Protein AF-A0A5B0SI04-F1 (afdb_monomer_lite)

Secondary structure (DSSP, 8-state):
-PPEEEE----TTS-GGGS-GGGEEEEEEEEETTS-SBPPGGGB--PPPEEPEEEE-SS-TTSEEEEEEE----B-S-EEEEEEEEEEETT---EEEEEEPPPEEE--GGG---------HHHHHHHHTT-------SS--EETTSSS-EE----

InterPro domains:
  IPR021740 Velvet factor [PTHR33572] (62-144)
  IPR037525 Velvet domain [PF11754] (60-134)
  IPR037525 Velvet domain [PS51821] (1-136)
  IPR038491 Velvet domain superfamily [G3DSA:2.60.40.3960] (6-147)

pLDDT: mean 81.44, std 17.08, range [30.05, 96.69]

Sequence (155 aa):
MPCLVARGEVPDGFDTNSVPFEQYECTLQLYDSTGAVRLPDTLMFRLQPVRCQFVPSMEDPNQIDPLFVFQEIMIRDCGVFRLRVILYEIGQTRVIATTMTDPFDIVEYGEFPGGARIWTPLSQHLRAHGIVLHLPPDNDSINWDEEYPTTNGIL

Organism: NCBI:txid56615

Structure (mmCIF, N/CA/C/O backbone):
data_AF-A0A5B0SI04-F1
#
_entry.id   AF-A0A5B0SI04-F1
#
loop_
_atom_site.group_PDB
_atom_site.id
_atom_site.type_symbol
_atom_site.label_atom_id
_atom_site.label_alt_id
_atom_site.label_comp_id
_atom_site.label_asym_id
_atom_site.label_entity_id
_atom_site.label_seq_id
_atom_site.pdbx_PDB_ins_code
_atom_site.Cartn_x
_atom_site.Cartn_y
_atom_site.Cartn_z
_atom_site.occupancy
_atom_site.B_iso_or_equiv
_atom_site.auth_seq_id
_atom_site.auth_comp_id
_atom_site.auth_asym_id
_atom_site.auth_atom_id
_atom_site.pdbx_PDB_model_num
ATOM 1 N N . MET A 1 1 ? 11.389 7.292 -2.972 1.00 62.25 1 MET A N 1
ATOM 2 C CA . MET A 1 1 ? 10.062 6.821 -3.432 1.00 62.25 1 MET A CA 1
ATOM 3 C C . MET A 1 1 ? 9.113 6.923 -2.248 1.00 62.25 1 MET A C 1
ATOM 5 O O . MET A 1 1 ? 9.527 6.501 -1.174 1.00 62.25 1 MET A O 1
ATOM 9 N N . PRO A 1 2 ? 7.925 7.534 -2.375 1.00 70.50 2 PRO A N 1
ATOM 10 C CA . PRO A 1 2 ? 6.967 7.562 -1.271 1.00 70.50 2 PRO A CA 1
ATOM 11 C C . PRO A 1 2 ? 6.468 6.143 -0.953 1.00 70.50 2 PRO A C 1
ATOM 13 O O . PRO A 1 2 ? 6.354 5.311 -1.851 1.00 70.50 2 PRO A O 1
ATOM 16 N N . CYS A 1 3 ? 6.181 5.869 0.319 1.00 81.50 3 CYS A N 1
ATOM 17 C CA . CYS A 1 3 ? 5.534 4.626 0.741 1.00 81.50 3 CYS A CA 1
ATOM 18 C C . CYS A 1 3 ? 4.101 4.540 0.192 1.00 81.50 3 CYS A C 1
ATOM 20 O O . CYS A 1 3 ? 3.422 5.563 0.064 1.00 81.50 3 CYS A O 1
ATOM 22 N N . LEU A 1 4 ? 3.615 3.325 -0.069 1.00 89.06 4 LEU A N 1
ATOM 23 C CA . LEU A 1 4 ? 2.207 3.108 -0.401 1.00 89.06 4 LEU A CA 1
ATOM 24 C C . LEU A 1 4 ? 1.386 3.136 0.894 1.00 89.06 4 LEU A C 1
ATOM 26 O O . LEU A 1 4 ? 1.709 2.441 1.856 1.00 89.06 4 LEU A O 1
ATOM 30 N N . VAL A 1 5 ? 0.316 3.926 0.915 1.00 92.12 5 VAL A N 1
ATOM 31 C CA . VAL A 1 5 ? -0.603 4.033 2.054 1.00 92.12 5 VAL A CA 1
ATOM 32 C C . VAL A 1 5 ? -2.017 3.766 1.561 1.00 92.12 5 VAL A C 1
ATOM 34 O O . VAL A 1 5 ? -2.437 4.340 0.559 1.00 92.12 5 VAL A O 1
ATOM 37 N N . ALA A 1 6 ? -2.751 2.912 2.268 1.00 94.12 6 ALA A N 1
ATOM 38 C CA . ALA A 1 6 ? -4.184 2.722 2.069 1.00 94.12 6 ALA A CA 1
ATOM 39 C C . ALA A 1 6 ? -4.941 3.185 3.319 1.00 94.12 6 ALA A C 1
ATOM 41 O O . ALA A 1 6 ? -4.540 2.855 4.433 1.00 94.12 6 ALA A O 1
ATOM 42 N N . ARG A 1 7 ? -6.029 3.938 3.143 1.00 94.12 7 ARG A N 1
ATOM 43 C CA . ARG A 1 7 ? -6.912 4.369 4.234 1.00 94.12 7 ARG A CA 1
ATOM 44 C C . ARG A 1 7 ? -8.117 3.439 4.317 1.00 94.12 7 ARG A C 1
ATOM 46 O O . ARG A 1 7 ? -8.700 3.089 3.293 1.00 94.12 7 ARG A O 1
ATOM 53 N N . GLY A 1 8 ? -8.469 3.026 5.528 1.00 92.31 8 GLY A N 1
ATOM 54 C CA . GLY A 1 8 ? -9.732 2.356 5.800 1.00 92.31 8 GLY A CA 1
ATOM 55 C C . GLY A 1 8 ? -10.874 3.367 5.769 1.00 92.31 8 GLY A C 1
ATOM 56 O O . GLY A 1 8 ? -10.874 4.328 6.532 1.00 92.31 8 GLY A O 1
ATOM 57 N N . GLU A 1 9 ? -11.851 3.150 4.899 1.00 90.56 9 GLU A N 1
ATOM 58 C CA . GLU A 1 9 ? -13.030 4.006 4.798 1.00 90.56 9 GLU A CA 1
ATOM 59 C C . GLU A 1 9 ? -14.294 3.165 4.926 1.00 90.56 9 GLU A C 1
ATOM 61 O O . GLU A 1 9 ? -14.339 1.997 4.524 1.00 90.56 9 GLU A O 1
ATOM 66 N N . VAL A 1 10 ? -15.319 3.765 5.521 1.00 88.19 10 VAL A N 1
ATOM 67 C CA . VAL A 1 10 ? -16.651 3.176 5.636 1.00 88.19 10 VAL A CA 1
ATOM 68 C C . VAL A 1 10 ? -17.594 3.863 4.652 1.00 88.19 10 VAL A C 1
ATOM 70 O O . VAL A 1 10 ? -17.368 5.023 4.310 1.00 88.19 10 VAL A O 1
ATOM 73 N N . PRO A 1 11 ? -18.652 3.180 4.185 1.00 86.62 11 PRO A N 1
ATOM 74 C CA . PRO A 1 11 ? -19.663 3.813 3.348 1.00 86.62 11 PRO A CA 1
ATOM 75 C C . PRO A 1 11 ? -20.321 5.011 4.042 1.00 86.62 11 PRO A C 1
ATOM 77 O O . PRO A 1 11 ? -20.416 5.054 5.271 1.00 86.62 11 PRO A O 1
ATOM 80 N N . ASP A 1 12 ? -20.850 5.937 3.244 1.00 83.25 12 ASP A N 1
ATOM 81 C CA . ASP A 1 12 ? -21.553 7.117 3.746 1.00 83.25 12 ASP A CA 1
ATOM 82 C C . ASP A 1 12 ? -22.644 6.753 4.767 1.00 83.25 12 ASP A C 1
ATOM 84 O O . ASP A 1 12 ? -23.456 5.846 4.559 1.00 83.25 12 ASP A O 1
ATOM 88 N N . GLY A 1 13 ? -22.673 7.493 5.876 1.00 78.75 13 GLY A N 1
ATOM 89 C CA . GLY A 1 13 ? -23.636 7.298 6.963 1.00 78.75 13 GLY A CA 1
ATOM 90 C C . GLY A 1 13 ? -23.208 6.297 8.041 1.00 78.75 13 GLY A C 1
ATOM 91 O O . GLY A 1 13 ? -23.940 6.135 9.017 1.00 78.75 13 GLY A O 1
ATOM 92 N N . PHE A 1 14 ? -22.038 5.667 7.909 1.00 82.88 14 PHE A N 1
ATOM 93 C CA . PHE A 1 14 ? -21.422 4.865 8.968 1.00 82.88 14 PHE A CA 1
ATOM 94 C C . PHE A 1 14 ? -20.332 5.655 9.701 1.00 82.88 14 PHE A C 1
ATOM 96 O O . PHE A 1 14 ? -19.622 6.459 9.103 1.00 82.88 14 PHE A O 1
ATOM 103 N N . ASP A 1 15 ? -20.199 5.424 11.008 1.00 81.69 15 ASP A N 1
ATOM 104 C CA . ASP A 1 15 ? -19.132 6.025 11.812 1.00 81.69 15 ASP A CA 1
ATOM 105 C C . ASP A 1 15 ? -17.856 5.186 11.702 1.00 81.69 15 ASP A C 1
ATOM 107 O O . ASP A 1 15 ? -17.811 4.045 12.172 1.00 81.69 15 ASP A O 1
ATOM 111 N N . THR A 1 16 ? -16.806 5.756 11.113 1.00 80.81 16 THR A N 1
ATOM 112 C CA . THR A 1 16 ? -15.484 5.125 10.985 1.00 80.81 16 THR A CA 1
ATOM 113 C C . THR A 1 16 ? -14.920 4.695 12.341 1.00 80.81 16 THR A C 1
ATOM 115 O O . THR A 1 16 ? -14.277 3.652 12.426 1.00 80.81 16 THR A O 1
ATOM 118 N N . ASN A 1 17 ? -15.213 5.431 13.420 1.00 78.56 17 ASN A N 1
ATOM 119 C CA . ASN A 1 17 ? -14.718 5.112 14.765 1.00 78.56 17 ASN A CA 1
ATOM 120 C C . ASN A 1 17 ? -15.382 3.869 15.376 1.00 78.56 17 ASN A C 1
ATOM 122 O O . ASN A 1 17 ? -14.900 3.341 16.376 1.00 78.56 17 ASN A O 1
ATOM 126 N N . SER A 1 18 ? -16.494 3.404 14.798 1.00 83.75 18 SER A N 1
ATOM 127 C CA . SER A 1 18 ? -17.203 2.204 15.256 1.00 83.75 18 SER A CA 1
ATOM 128 C C . SER A 1 18 ? -16.640 0.905 14.674 1.00 83.75 18 SER A C 1
ATOM 130 O O . SER A 1 18 ? -16.999 -0.182 15.131 1.00 83.75 18 SER A O 1
ATOM 132 N N . VAL A 1 19 ? -15.764 0.998 13.669 1.00 87.25 19 VAL A N 1
ATOM 133 C CA . VAL A 1 19 ? -15.164 -0.166 13.018 1.00 87.25 19 VAL A CA 1
ATOM 134 C C . VAL A 1 19 ? -13.886 -0.572 13.756 1.00 87.25 19 VAL A C 1
ATOM 136 O O . VAL A 1 19 ? -12.987 0.257 13.906 1.00 87.25 19 VAL A O 1
ATOM 139 N N . PRO A 1 20 ? -13.755 -1.846 14.174 1.00 91.12 20 PRO A N 1
ATOM 140 C CA . PRO A 1 20 ? -12.568 -2.333 14.869 1.00 91.12 20 PRO A CA 1
ATOM 141 C C . PRO A 1 20 ? -11.428 -2.592 13.872 1.00 91.12 20 PRO A C 1
ATOM 143 O O . PRO A 1 20 ? -11.116 -3.738 13.541 1.00 91.12 20 PRO A O 1
ATOM 146 N N . PHE A 1 21 ? -10.828 -1.526 13.331 1.00 91.94 21 PHE A N 1
ATOM 147 C CA . PHE A 1 21 ? -9.790 -1.610 12.296 1.00 91.94 21 PHE A CA 1
ATOM 148 C C . PHE A 1 21 ? -8.551 -2.425 12.718 1.00 91.94 21 PHE A C 1
ATOM 150 O O . PHE A 1 21 ? -7.838 -2.957 11.868 1.00 91.94 21 PHE A O 1
ATOM 157 N N . GLU A 1 22 ? -8.323 -2.599 14.019 1.00 92.19 22 GLU A N 1
ATOM 158 C CA . GLU A 1 22 ? -7.289 -3.463 14.592 1.00 92.19 22 GLU A CA 1
ATOM 159 C C . GLU A 1 22 ? -7.477 -4.958 14.290 1.00 92.19 22 GLU A C 1
ATOM 161 O O . GLU A 1 22 ? -6.524 -5.730 14.406 1.00 92.19 22 GLU A O 1
ATOM 166 N N . GLN A 1 23 ? -8.686 -5.370 13.895 1.00 93.75 23 GLN A N 1
ATOM 167 C CA . GLN A 1 23 ? -9.006 -6.746 13.505 1.00 93.75 23 GLN A CA 1
ATOM 168 C C . GLN A 1 23 ? -8.728 -7.020 12.028 1.00 93.75 23 GLN A C 1
ATOM 170 O O . GLN A 1 23 ? -8.983 -8.129 11.565 1.00 93.75 23 GLN A O 1
ATOM 175 N N . TYR A 1 24 ? -8.204 -6.044 11.287 1.00 94.44 24 TYR A N 1
ATOM 176 C CA . TYR A 1 24 ? -7.961 -6.178 9.859 1.00 94.44 24 TYR A CA 1
ATOM 177 C C . TYR A 1 24 ? -6.487 -6.023 9.498 1.00 94.44 24 TYR A C 1
ATOM 179 O O . TYR A 1 24 ? -5.706 -5.325 10.153 1.00 94.44 24 TYR A O 1
ATOM 187 N N . GLU A 1 25 ? -6.116 -6.663 8.397 1.00 95.12 25 GLU A N 1
ATOM 188 C CA . GLU A 1 25 ? -4.804 -6.545 7.778 1.00 95.12 25 GLU A CA 1
ATOM 189 C C . GLU A 1 25 ? -4.935 -6.396 6.265 1.00 95.12 25 GLU A C 1
ATOM 191 O O . GLU A 1 25 ? -5.882 -6.894 5.651 1.00 95.12 25 GLU A O 1
ATOM 196 N N . CYS A 1 26 ? -3.974 -5.705 5.658 1.00 94.88 26 CYS A N 1
ATOM 197 C CA . CYS A 1 26 ? -3.876 -5.594 4.215 1.00 94.88 26 CYS A CA 1
ATOM 198 C C . CYS A 1 26 ? -2.679 -6.379 3.673 1.00 94.88 26 CYS A C 1
ATOM 200 O O . CYS A 1 26 ? -1.585 -6.336 4.235 1.00 94.88 26 CYS A O 1
ATOM 202 N N . THR A 1 27 ? -2.852 -7.027 2.524 1.00 93.00 27 THR A N 1
ATOM 203 C CA . THR A 1 27 ? -1.748 -7.596 1.734 1.00 93.00 27 THR A CA 1
ATOM 204 C C . THR A 1 27 ? -1.687 -6.947 0.358 1.00 93.00 27 THR A C 1
ATOM 206 O O . THR A 1 27 ? -2.651 -6.319 -0.087 1.00 93.00 27 THR A O 1
ATOM 209 N N . LEU A 1 28 ? -0.572 -7.146 -0.348 1.00 93.56 28 LEU A N 1
ATOM 210 C CA . LEU A 1 28 ? -0.424 -6.726 -1.740 1.00 93.56 28 LEU A CA 1
ATOM 211 C C . LEU A 1 28 ? -0.361 -7.924 -2.682 1.00 93.56 28 LEU A C 1
ATOM 213 O O . LEU A 1 28 ? 0.071 -9.012 -2.309 1.00 93.56 28 LEU A O 1
ATOM 217 N N . GLN A 1 29 ? -0.772 -7.688 -3.919 1.00 93.88 29 GLN A N 1
ATOM 218 C CA . GLN A 1 29 ? -0.524 -8.558 -5.061 1.00 93.88 29 GLN A CA 1
ATOM 219 C C . GLN A 1 29 ? -0.064 -7.704 -6.241 1.00 93.88 29 GLN A C 1
ATOM 221 O O . GLN A 1 29 ? -0.604 -6.618 -6.462 1.00 93.88 29 GLN A O 1
ATOM 226 N N . LEU A 1 30 ? 0.892 -8.210 -7.019 1.00 94.94 30 LEU A N 1
ATOM 227 C CA . LEU A 1 30 ? 1.370 -7.552 -8.232 1.00 94.94 30 LEU A CA 1
ATOM 228 C C . LEU A 1 30 ? 0.502 -7.933 -9.433 1.00 94.94 30 LEU A C 1
ATOM 230 O O . LEU A 1 30 ? 0.149 -9.101 -9.608 1.00 94.94 30 LEU A O 1
ATOM 234 N N . TYR A 1 31 ? 0.181 -6.952 -10.266 1.00 96.56 31 TYR A N 1
ATOM 235 C CA . TYR A 1 31 ? -0.545 -7.128 -11.519 1.00 96.56 31 TYR A CA 1
ATOM 236 C C . TYR A 1 31 ? 0.200 -6.440 -12.663 1.00 96.56 31 TYR A C 1
ATOM 238 O O . TYR A 1 31 ? 1.038 -5.560 -12.443 1.00 96.56 31 TYR A O 1
ATOM 246 N N . ASP A 1 32 ? -0.130 -6.842 -13.890 1.00 95.62 32 ASP A N 1
ATOM 247 C CA . ASP A 1 32 ? 0.298 -6.126 -15.090 1.00 95.62 32 ASP A CA 1
ATOM 248 C C . ASP A 1 32 ? -0.199 -4.663 -15.113 1.00 95.62 32 ASP A C 1
ATOM 250 O O . ASP A 1 32 ? -1.023 -4.231 -14.298 1.00 95.62 32 ASP A O 1
ATOM 254 N N . SER A 1 33 ? 0.287 -3.888 -16.082 1.00 95.69 33 SER A N 1
ATOM 255 C CA . SER A 1 33 ? -0.052 -2.468 -16.253 1.00 95.69 33 SER A CA 1
ATOM 256 C C . SER A 1 33 ? -1.550 -2.191 -16.430 1.00 95.69 33 SER A C 1
ATOM 258 O O . SER A 1 33 ? -2.026 -1.093 -16.121 1.00 95.69 33 SER A O 1
ATOM 260 N N . THR A 1 34 ? -2.310 -3.180 -16.906 1.00 95.75 34 THR A N 1
ATOM 261 C CA . THR A 1 34 ? -3.757 -3.081 -17.126 1.00 95.75 34 THR A CA 1
ATOM 262 C C . THR A 1 34 ? -4.565 -3.454 -15.883 1.00 95.75 34 THR A C 1
ATOM 264 O O . THR A 1 34 ? -5.729 -3.076 -15.774 1.00 95.75 34 THR A O 1
ATOM 267 N N . GLY A 1 35 ? -3.954 -4.168 -14.933 1.00 94.00 35 GLY A N 1
ATOM 268 C CA . GLY A 1 35 ? -4.621 -4.734 -13.766 1.00 94.00 35 GLY A CA 1
ATOM 269 C C . GLY A 1 35 ? -5.396 -6.021 -14.065 1.00 94.00 35 GLY A C 1
ATOM 270 O O . GLY A 1 35 ? -6.164 -6.466 -13.213 1.00 94.00 35 GLY A O 1
ATOM 271 N N . ALA A 1 36 ? -5.234 -6.615 -15.253 1.00 94.19 36 ALA A N 1
ATOM 272 C CA . ALA A 1 36 ? -6.019 -7.769 -15.694 1.00 94.19 36 ALA A CA 1
ATOM 273 C C . ALA A 1 36 ? -5.406 -9.102 -15.248 1.00 94.19 36 ALA A C 1
ATOM 275 O O . ALA A 1 36 ? -6.132 -10.011 -14.839 1.00 94.19 36 ALA A O 1
ATOM 276 N N . VAL A 1 37 ? -4.078 -9.223 -15.308 1.00 95.69 37 VAL A N 1
ATOM 277 C CA . VAL A 1 37 ? -3.366 -10.460 -14.972 1.00 95.69 37 VAL A CA 1
ATOM 278 C C . VAL A 1 37 ? -2.589 -10.291 -13.673 1.00 95.69 37 VAL A C 1
ATOM 280 O O . VAL A 1 37 ? -1.735 -9.412 -13.556 1.00 95.69 37 VAL A O 1
ATOM 283 N N . ARG A 1 38 ? -2.866 -11.170 -12.700 1.00 94.62 38 ARG A N 1
ATOM 284 C CA . ARG A 1 38 ?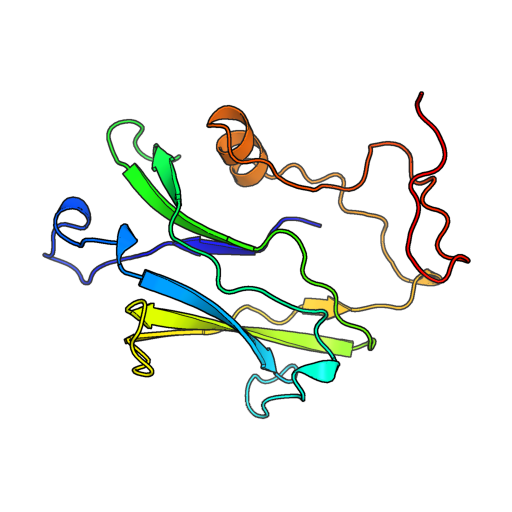 -2.052 -11.297 -11.487 1.00 94.62 38 ARG A CA 1
ATOM 285 C C . ARG A 1 38 ? -0.709 -11.920 -11.849 1.00 94.62 38 ARG A C 1
ATOM 287 O O . ARG A 1 38 ? -0.667 -12.994 -12.450 1.00 94.62 38 ARG A O 1
ATOM 294 N N . LEU A 1 39 ? 0.368 -11.273 -11.428 1.00 93.44 39 LEU A N 1
ATOM 295 C CA . LEU A 1 39 ? 1.729 -11.747 -11.622 1.00 93.44 39 LEU A CA 1
ATOM 296 C C . LEU A 1 39 ? 2.195 -12.613 -10.434 1.00 93.44 39 LEU A C 1
ATOM 298 O O . LEU A 1 39 ? 1.604 -12.547 -9.351 1.00 93.44 39 LEU A O 1
ATOM 302 N N . PRO A 1 40 ? 3.228 -13.456 -10.615 1.00 89.81 40 PRO A N 1
ATOM 303 C CA . PRO A 1 40 ? 3.733 -14.321 -9.553 1.00 89.81 40 PRO A CA 1
ATOM 304 C C . PRO A 1 40 ? 4.253 -13.539 -8.342 1.00 89.81 40 PRO A C 1
ATOM 306 O O . PRO A 1 40 ? 5.034 -12.600 -8.491 1.00 89.81 40 PRO A O 1
ATOM 309 N N . ASP A 1 41 ? 3.912 -13.998 -7.135 1.00 83.00 41 ASP A N 1
ATOM 310 C CA . ASP A 1 41 ? 4.358 -13.366 -5.883 1.00 83.00 41 ASP A CA 1
ATOM 311 C C . ASP A 1 41 ? 5.889 -13.374 -5.733 1.00 83.00 41 ASP A C 1
ATOM 313 O O . ASP A 1 41 ? 6.440 -12.550 -5.017 1.00 83.00 41 ASP A O 1
ATOM 317 N N . THR A 1 42 ? 6.600 -14.261 -6.441 1.00 79.38 42 THR A N 1
ATOM 318 C CA . THR A 1 42 ? 8.073 -14.322 -6.463 1.00 79.38 42 THR A CA 1
ATOM 319 C C . THR A 1 42 ? 8.731 -13.060 -7.019 1.00 79.38 42 THR A C 1
ATOM 321 O O . THR A 1 42 ? 9.908 -12.819 -6.743 1.00 79.38 42 THR A O 1
ATOM 324 N N . LEU A 1 43 ? 7.991 -12.263 -7.797 1.00 77.25 43 LEU A N 1
ATOM 325 C CA . LEU A 1 43 ? 8.448 -10.965 -8.292 1.00 77.25 43 LEU A CA 1
ATOM 326 C C . LEU A 1 43 ? 8.465 -9.900 -7.194 1.00 77.25 43 LEU A C 1
ATOM 328 O O . LEU A 1 43 ? 9.190 -8.918 -7.328 1.00 77.25 43 LEU A O 1
ATOM 332 N N . MET A 1 44 ? 7.712 -10.111 -6.111 1.00 80.62 44 MET A N 1
ATOM 333 C CA . MET A 1 44 ? 7.687 -9.245 -4.938 1.00 80.62 44 MET A CA 1
ATOM 334 C C . MET A 1 44 ? 8.519 -9.851 -3.804 1.00 80.62 44 MET A C 1
ATOM 336 O O . MET A 1 44 ? 8.375 -11.023 -3.449 1.00 80.62 44 MET A O 1
ATOM 340 N N . PHE A 1 45 ? 9.393 -9.063 -3.182 1.00 70.31 45 PHE A N 1
ATOM 341 C CA . PHE A 1 45 ? 10.163 -9.555 -2.039 1.00 70.31 45 PHE A CA 1
ATOM 342 C C . PHE A 1 45 ? 9.316 -9.565 -0.758 1.00 70.31 45 PHE A C 1
ATOM 344 O O . PHE A 1 45 ? 8.915 -8.508 -0.287 1.00 70.31 45 PHE A O 1
ATOM 351 N N . ARG A 1 46 ? 9.056 -10.767 -0.212 1.00 59.38 46 ARG A N 1
ATOM 352 C CA . ARG A 1 46 ? 8.479 -11.066 1.122 1.00 59.38 46 ARG A CA 1
ATOM 353 C C . ARG A 1 46 ? 7.675 -9.927 1.771 1.00 59.38 46 ARG A C 1
ATOM 355 O O . ARG A 1 46 ? 8.052 -9.409 2.820 1.00 59.38 46 ARG A O 1
ATOM 362 N N . LEU A 1 47 ? 6.520 -9.609 1.200 1.00 69.19 47 LEU A N 1
ATOM 363 C CA . LEU A 1 47 ? 5.596 -8.682 1.841 1.00 69.19 47 LEU A CA 1
ATOM 364 C C . LEU A 1 47 ? 4.832 -9.382 2.960 1.00 69.19 47 LEU A C 1
ATOM 366 O O . LEU A 1 47 ? 4.079 -10.326 2.723 1.00 69.19 47 LEU A O 1
ATOM 370 N N . GLN A 1 48 ? 5.035 -8.913 4.187 1.00 79.25 48 GLN A N 1
ATOM 371 C CA . GLN A 1 48 ? 4.194 -9.300 5.310 1.00 79.25 48 GLN A CA 1
ATOM 372 C C . GLN A 1 48 ? 2.850 -8.562 5.230 1.00 79.25 48 GLN A C 1
ATOM 374 O O . GLN A 1 48 ? 2.810 -7.428 4.741 1.00 79.25 48 GLN A O 1
ATOM 379 N N . PRO A 1 49 ? 1.751 -9.171 5.708 1.00 87.81 49 PRO A N 1
ATOM 380 C CA . PRO A 1 49 ? 0.513 -8.442 5.929 1.00 87.81 49 PRO A CA 1
ATOM 381 C C . PRO A 1 49 ? 0.764 -7.215 6.810 1.00 87.81 49 PRO A C 1
ATOM 383 O O . PRO A 1 49 ? 1.466 -7.286 7.821 1.00 87.81 49 PRO A O 1
ATOM 386 N N . VAL A 1 50 ? 0.189 -6.084 6.418 1.00 91.69 50 VAL A N 1
ATOM 387 C CA . VAL A 1 50 ? 0.290 -4.819 7.142 1.00 91.69 50 VAL A CA 1
ATOM 388 C C . VAL A 1 50 ? -0.955 -4.648 7.993 1.00 91.69 50 VAL A C 1
ATOM 390 O O . VAL A 1 50 ? -2.075 -4.732 7.494 1.00 91.69 50 VAL A O 1
ATOM 393 N N . ARG A 1 51 ? -0.764 -4.376 9.282 1.00 92.81 51 ARG A N 1
ATOM 394 C CA . ARG A 1 51 ? -1.859 -4.049 10.202 1.00 92.81 51 ARG A CA 1
ATOM 395 C C . ARG A 1 51 ? -2.204 -2.568 10.147 1.00 92.81 51 ARG A C 1
ATOM 397 O O . ARG A 1 51 ? -1.366 -1.742 9.780 1.00 92.81 51 ARG A O 1
ATOM 404 N N . CYS A 1 52 ? -3.430 -2.255 10.552 1.00 94.00 52 CYS A N 1
ATOM 405 C CA . CYS A 1 52 ? -3.884 -0.879 10.676 1.00 94.00 52 CYS A CA 1
ATOM 406 C C . CYS A 1 52 ? -3.052 -0.108 11.713 1.00 94.00 52 CYS A C 1
ATOM 408 O O . CYS A 1 52 ? -2.737 -0.612 12.793 1.00 94.00 52 CYS A O 1
ATOM 410 N N . GLN A 1 53 ? -2.727 1.131 11.374 1.00 92.94 53 GLN A N 1
ATOM 411 C CA . GLN A 1 53 ? -2.080 2.123 12.215 1.00 92.94 53 GLN A CA 1
ATOM 412 C C . GLN A 1 53 ? -3.011 3.325 12.325 1.00 92.94 53 GLN A C 1
ATOM 414 O O . GLN A 1 53 ? -3.556 3.787 11.328 1.00 92.94 53 GLN A O 1
ATOM 419 N N . PHE A 1 54 ? -3.196 3.826 13.538 1.00 92.69 54 PHE A N 1
ATOM 420 C CA . PHE A 1 54 ? -4.101 4.934 13.809 1.00 92.69 54 PHE A CA 1
ATOM 421 C C . PHE A 1 54 ? -3.300 6.225 13.906 1.00 92.69 54 PHE A C 1
ATOM 423 O O . PHE A 1 54 ? -2.436 6.354 14.774 1.00 92.69 54 PHE A O 1
ATOM 430 N N . VAL A 1 55 ? -3.572 7.166 13.006 1.00 92.62 55 VAL A N 1
ATOM 431 C CA . VAL A 1 55 ? -2.840 8.435 12.915 1.00 92.62 55 VAL A CA 1
ATOM 432 C C . VAL A 1 55 ? -3.849 9.581 12.886 1.00 92.62 55 VAL A C 1
ATOM 434 O O . VAL A 1 55 ? -4.866 9.440 12.216 1.00 92.62 55 VAL A O 1
ATOM 437 N N . PRO A 1 56 ? -3.623 10.710 13.583 1.00 92.06 56 PRO A N 1
ATOM 438 C CA . PRO A 1 56 ? -4.480 11.885 13.437 1.00 92.06 56 PRO A CA 1
ATOM 439 C C . PRO A 1 56 ? -4.636 12.281 11.969 1.00 92.06 56 PRO A C 1
ATOM 441 O O . PRO A 1 56 ? -3.668 12.194 11.211 1.00 92.06 56 PRO A O 1
ATOM 444 N N . SER A 1 57 ? -5.826 12.706 11.555 1.00 91.00 57 SER A N 1
ATOM 445 C CA . SER A 1 57 ? -6.048 13.093 10.166 1.00 91.00 57 SER A CA 1
ATOM 446 C C . SER A 1 57 ? -5.281 14.366 9.819 1.00 91.00 57 SER A C 1
ATOM 448 O O . SER A 1 57 ? -5.118 15.267 10.644 1.00 91.00 57 SER A O 1
ATOM 450 N N . MET A 1 58 ? -4.810 14.447 8.572 1.00 91.44 58 MET A N 1
ATOM 451 C CA . MET A 1 58 ? -4.204 15.672 8.044 1.00 91.44 58 MET A CA 1
ATOM 452 C C . MET A 1 58 ? -5.241 16.774 7.786 1.00 91.44 58 MET A C 1
ATOM 454 O O . MET A 1 58 ? -4.869 17.944 7.717 1.00 91.44 58 MET A O 1
ATOM 458 N N . GLU A 1 59 ? -6.515 16.407 7.623 1.00 89.75 59 GLU A N 1
ATOM 459 C CA . GLU A 1 59 ? -7.609 17.339 7.326 1.00 89.75 59 GLU A CA 1
ATOM 460 C C . GLU A 1 59 ? -8.268 17.871 8.606 1.00 89.75 59 GLU A C 1
ATOM 462 O O . GLU A 1 59 ? -8.486 19.077 8.730 1.00 89.75 59 GLU A O 1
ATOM 467 N N . ASP A 1 60 ? -8.524 16.989 9.580 1.00 87.75 60 ASP A N 1
ATOM 468 C CA . ASP A 1 60 ? -9.051 17.334 10.906 1.00 87.75 60 ASP A CA 1
ATOM 469 C C . ASP A 1 60 ? -8.253 16.622 12.018 1.00 87.75 60 ASP A C 1
ATOM 471 O O . ASP A 1 60 ? -8.393 15.412 12.201 1.00 87.75 60 ASP A O 1
ATOM 475 N N . PRO A 1 61 ? -7.456 17.348 12.825 1.00 83.69 61 PRO A N 1
ATOM 476 C CA . PRO A 1 61 ? -6.664 16.760 13.908 1.00 83.69 61 PRO A CA 1
ATOM 477 C C . PRO A 1 61 ? -7.474 16.040 14.997 1.00 83.69 61 PRO A C 1
ATOM 479 O O . PRO A 1 61 ? -6.895 15.282 15.775 1.00 83.69 61 PRO A O 1
ATOM 482 N N . ASN A 1 62 ? -8.784 16.294 15.099 1.00 84.44 62 ASN A N 1
ATOM 483 C CA . ASN A 1 62 ? -9.661 15.607 16.053 1.00 84.44 62 ASN A CA 1
ATOM 484 C C . ASN A 1 62 ? -10.172 14.262 15.519 1.00 84.44 62 ASN A C 1
ATOM 486 O O . ASN A 1 62 ? -10.746 13.481 16.278 1.00 84.44 62 ASN A O 1
ATOM 490 N N . GLN A 1 63 ? -9.972 13.994 14.229 1.00 87.62 63 GLN A N 1
ATOM 491 C CA . GLN A 1 63 ? -10.285 12.728 13.590 1.00 87.62 63 GLN A CA 1
ATOM 492 C C . GLN A 1 63 ? -9.047 11.829 13.575 1.00 87.62 63 GLN A C 1
ATOM 494 O O . GLN A 1 63 ? -7.921 12.287 13.379 1.00 87.62 63 GLN A O 1
ATOM 499 N N . ILE A 1 64 ? -9.260 10.529 13.761 1.00 89.62 64 ILE A N 1
ATOM 500 C CA . ILE A 1 64 ? -8.224 9.509 13.616 1.00 89.62 64 ILE A CA 1
ATOM 501 C C . ILE A 1 64 ? -8.456 8.760 12.307 1.00 89.62 64 ILE A C 1
ATOM 503 O O . ILE A 1 64 ? -9.546 8.247 12.060 1.00 89.62 64 ILE A O 1
ATOM 507 N N . ASP A 1 65 ? -7.413 8.677 11.489 1.00 92.31 65 ASP A N 1
ATOM 508 C CA . ASP A 1 65 ? -7.400 7.922 10.248 1.00 92.31 65 ASP A CA 1
ATOM 509 C C . ASP A 1 65 ? -6.825 6.513 10.469 1.00 92.31 65 ASP A C 1
ATOM 511 O O . ASP A 1 65 ? -5.708 6.370 10.985 1.00 92.31 65 ASP A O 1
ATOM 515 N N . PRO A 1 66 ? -7.556 5.457 10.062 1.00 94.00 66 PRO A N 1
ATOM 516 C CA . PRO A 1 66 ? -7.045 4.094 10.032 1.00 94.00 66 PRO A CA 1
ATOM 517 C C . PRO A 1 66 ? -6.227 3.878 8.750 1.00 94.00 66 PRO A C 1
ATOM 519 O O . PRO A 1 66 ? -6.769 3.827 7.645 1.00 94.00 66 PRO A O 1
ATOM 522 N N . LEU A 1 67 ? -4.907 3.762 8.883 1.00 94.88 67 LEU A N 1
ATOM 523 C CA . LEU A 1 67 ? -3.964 3.689 7.767 1.00 94.88 67 LEU A CA 1
ATOM 524 C C . LEU A 1 67 ? -3.219 2.352 7.726 1.00 94.88 67 LEU A C 1
ATOM 526 O O . LEU A 1 67 ? -2.704 1.867 8.728 1.00 94.88 67 LEU A O 1
ATOM 530 N N . PHE A 1 68 ? -3.076 1.787 6.533 1.00 94.25 68 PHE A N 1
ATOM 531 C CA . PHE A 1 68 ? -2.234 0.631 6.240 1.00 94.25 68 PHE A CA 1
ATOM 532 C C . PHE A 1 68 ? -1.022 1.114 5.441 1.00 94.25 68 PHE A C 1
ATOM 534 O O . PHE A 1 68 ? -1.154 1.526 4.288 1.00 94.25 68 PHE A O 1
ATOM 541 N N . VAL A 1 69 ? 0.155 1.105 6.069 1.00 91.81 69 VAL A N 1
ATOM 542 C CA . VAL A 1 69 ? 1.388 1.690 5.520 1.00 91.81 69 VAL A CA 1
ATOM 543 C C . VAL A 1 69 ? 2.343 0.596 5.039 1.00 91.81 69 VAL A C 1
ATOM 545 O O . VAL A 1 69 ? 2.887 -0.163 5.840 1.00 91.81 69 VAL A O 1
ATOM 548 N N . PHE A 1 70 ? 2.587 0.548 3.732 1.00 89.44 70 PHE A N 1
ATOM 549 C CA . PHE A 1 70 ? 3.514 -0.373 3.077 1.00 89.44 70 PHE A CA 1
ATOM 550 C C . PHE A 1 70 ? 4.830 0.344 2.780 1.00 89.44 70 PHE A C 1
ATOM 552 O O . PHE A 1 70 ? 4.905 1.207 1.902 1.00 89.44 70 PHE A O 1
ATOM 559 N N . GLN A 1 71 ? 5.866 -0.001 3.539 1.00 76.81 71 GLN A N 1
ATOM 560 C CA . GLN A 1 71 ? 7.131 0.734 3.521 1.00 76.81 71 GLN A CA 1
ATOM 561 C C . GLN A 1 71 ? 8.122 0.192 2.498 1.00 76.81 71 GLN A C 1
ATOM 563 O O . GLN A 1 71 ? 8.731 0.959 1.761 1.00 76.81 71 GLN A O 1
ATOM 568 N N . GLU A 1 72 ? 8.258 -1.129 2.433 1.00 77.19 72 GLU A N 1
ATOM 569 C CA . GLU A 1 72 ? 9.286 -1.787 1.636 1.00 77.19 72 GLU A CA 1
ATOM 570 C C . GLU A 1 72 ? 8.625 -2.660 0.579 1.00 77.19 72 GLU A C 1
ATOM 572 O O . GLU A 1 72 ? 8.259 -3.806 0.826 1.00 77.19 72 GLU A O 1
ATOM 577 N N . ILE A 1 73 ? 8.444 -2.092 -0.610 1.00 83.50 73 ILE A N 1
ATOM 578 C CA . ILE A 1 73 ? 7.958 -2.826 -1.774 1.00 83.50 73 ILE A CA 1
ATOM 579 C C . ILE A 1 73 ? 9.113 -2.915 -2.759 1.00 83.50 73 ILE A C 1
ATOM 581 O O . ILE A 1 73 ? 9.557 -1.904 -3.295 1.00 83.50 73 ILE A O 1
ATOM 585 N N . MET A 1 74 ? 9.590 -4.135 -2.989 1.00 83.75 74 MET A N 1
ATOM 586 C CA . MET A 1 74 ? 10.635 -4.414 -3.968 1.00 83.75 74 MET A CA 1
ATOM 587 C C . MET A 1 74 ? 10.068 -5.306 -5.063 1.00 83.75 74 MET A C 1
ATOM 589 O O . MET A 1 74 ? 9.509 -6.367 -4.767 1.00 83.75 74 MET A O 1
ATOM 593 N N . ILE A 1 75 ? 10.235 -4.875 -6.311 1.00 88.38 75 ILE A N 1
ATOM 594 C CA . ILE A 1 75 ? 9.859 -5.617 -7.515 1.00 88.38 75 ILE A CA 1
ATOM 595 C C . ILE A 1 75 ? 11.139 -5.890 -8.298 1.00 88.38 75 ILE A C 1
ATOM 597 O O . ILE A 1 75 ? 11.946 -4.986 -8.494 1.00 88.38 75 ILE A O 1
ATOM 601 N N . ARG A 1 76 ? 11.350 -7.152 -8.678 1.00 86.75 76 ARG A N 1
ATOM 602 C CA . ARG A 1 76 ? 12.616 -7.611 -9.277 1.00 86.75 76 ARG A CA 1
ATOM 603 C C . ARG A 1 76 ? 12.775 -7.257 -10.752 1.00 86.75 76 ARG A C 1
ATOM 605 O O . ARG A 1 76 ? 13.902 -7.110 -11.211 1.00 86.75 76 ARG A O 1
ATOM 612 N N . ASP A 1 77 ? 11.662 -7.130 -11.462 1.00 89.56 77 ASP A N 1
ATOM 613 C CA . ASP A 1 77 ? 11.653 -6.974 -12.911 1.00 89.56 77 ASP A CA 1
ATOM 614 C C . ASP A 1 77 ? 11.267 -5.546 -13.291 1.00 89.56 77 ASP A C 1
ATOM 616 O O . ASP A 1 77 ? 10.399 -4.935 -12.666 1.00 89.56 77 ASP A O 1
ATOM 620 N N . CYS A 1 78 ? 11.897 -5.034 -14.347 1.00 92.31 78 CYS A N 1
ATOM 621 C CA . CYS A 1 78 ? 11.527 -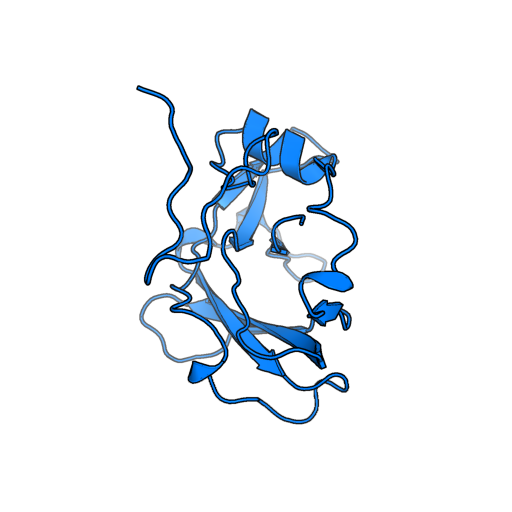3.755 -14.939 1.00 92.31 78 CYS A CA 1
ATOM 622 C C . CYS A 1 78 ? 10.227 -3.885 -15.744 1.00 92.31 78 CYS A C 1
ATOM 624 O O . CYS A 1 78 ? 9.936 -4.929 -16.331 1.00 92.31 78 CYS A O 1
ATOM 626 N N . GLY A 1 79 ? 9.446 -2.810 -15.787 1.00 93.25 79 GLY A N 1
ATOM 627 C CA . GLY A 1 79 ? 8.165 -2.761 -16.476 1.00 93.25 79 GLY A CA 1
ATOM 628 C C . GLY A 1 79 ? 7.168 -1.826 -15.805 1.00 93.25 79 GLY A C 1
ATOM 629 O O . GLY A 1 79 ? 7.475 -1.149 -14.828 1.00 93.25 79 GLY A O 1
ATOM 630 N N . VAL A 1 80 ? 5.952 -1.813 -16.343 1.00 95.56 80 VAL A N 1
ATOM 631 C CA . VAL A 1 80 ? 4.837 -1.028 -15.807 1.00 95.56 80 VAL A CA 1
ATOM 632 C C . VAL A 1 80 ? 3.895 -1.965 -15.069 1.00 95.56 80 VAL A C 1
ATOM 634 O O . VAL A 1 80 ? 3.388 -2.927 -15.654 1.00 95.56 80 VAL A O 1
ATOM 637 N N . PHE A 1 81 ? 3.636 -1.678 -13.798 1.00 95.69 81 PHE A N 1
ATOM 638 C CA . PHE A 1 81 ? 2.882 -2.565 -12.918 1.00 95.69 81 PHE A CA 1
ATOM 639 C C . PHE A 1 81 ? 1.792 -1.829 -12.156 1.00 95.69 81 PHE A C 1
ATOM 641 O O . PHE A 1 81 ? 1.779 -0.604 -12.062 1.00 95.69 81 PHE A O 1
ATOM 648 N N . ARG A 1 82 ? 0.879 -2.607 -11.579 1.00 96.50 82 ARG A N 1
ATOM 649 C CA . ARG A 1 82 ? -0.108 -2.139 -10.605 1.00 96.50 82 ARG A CA 1
ATOM 650 C C . ARG A 1 82 ? -0.057 -3.004 -9.356 1.00 96.50 82 ARG A C 1
ATOM 652 O O . ARG A 1 82 ? 0.244 -4.197 -9.425 1.00 96.50 82 ARG A O 1
ATOM 659 N N . LEU A 1 83 ? -0.389 -2.414 -8.213 1.00 95.06 83 LEU A N 1
ATOM 660 C CA . LEU A 1 83 ? -0.518 -3.129 -6.949 1.00 95.06 83 LEU A CA 1
ATOM 661 C C . LEU A 1 83 ? -1.983 -3.215 -6.553 1.00 95.06 83 LEU A C 1
ATOM 663 O O . LEU A 1 83 ? -2.685 -2.207 -6.465 1.00 95.06 83 LEU A O 1
ATOM 667 N N . ARG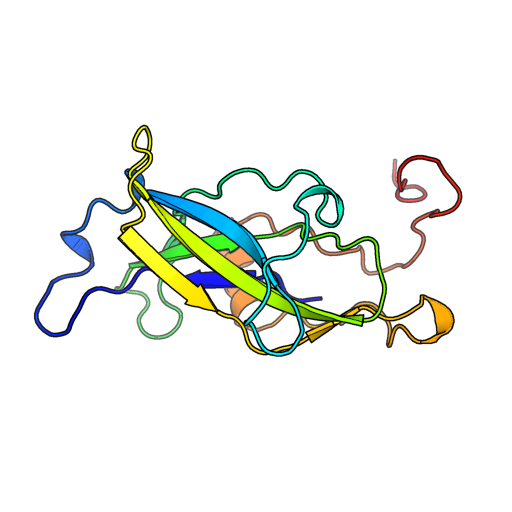 A 1 84 ? -2.435 -4.431 -6.261 1.00 95.75 84 ARG A N 1
ATOM 668 C CA . ARG A 1 84 ? -3.737 -4.659 -5.646 1.00 95.75 84 ARG A CA 1
ATOM 669 C C . ARG A 1 84 ? -3.570 -4.730 -4.141 1.00 95.75 84 ARG A C 1
ATOM 671 O O . ARG A 1 84 ? -2.910 -5.642 -3.647 1.00 95.75 84 ARG A O 1
ATOM 678 N N . VAL A 1 85 ? -4.207 -3.811 -3.430 1.00 95.69 85 VAL A N 1
ATOM 679 C CA . VAL A 1 85 ? -4.336 -3.848 -1.972 1.00 95.69 85 VAL A CA 1
ATOM 680 C C . VAL A 1 85 ? -5.563 -4.679 -1.627 1.00 95.69 85 VAL A C 1
ATOM 682 O O . VAL A 1 85 ? -6.642 -4.455 -2.182 1.00 95.69 85 VAL A O 1
ATOM 685 N N . ILE A 1 86 ? -5.404 -5.653 -0.737 1.00 95.25 86 ILE A N 1
ATOM 686 C CA . ILE A 1 86 ? -6.473 -6.567 -0.332 1.00 95.25 86 ILE A CA 1
ATOM 687 C C . ILE A 1 86 ? -6.623 -6.512 1.176 1.00 95.25 86 ILE A C 1
ATOM 689 O O . ILE A 1 86 ? -5.660 -6.790 1.881 1.00 95.25 86 ILE A O 1
ATOM 693 N N . LEU A 1 87 ? -7.826 -6.194 1.643 1.00 95.81 87 LEU A N 1
ATOM 694 C CA . LEU A 1 87 ? -8.196 -6.153 3.052 1.00 95.81 87 LEU A CA 1
ATOM 695 C C . LEU A 1 87 ? -8.778 -7.503 3.489 1.00 95.81 87 LEU A C 1
ATOM 697 O O . LEU A 1 87 ? -9.712 -8.014 2.859 1.00 95.81 87 LEU A O 1
ATOM 701 N N . TYR A 1 88 ? -8.271 -8.027 4.601 1.00 94.62 88 TYR A N 1
ATOM 702 C CA . TYR A 1 88 ? -8.742 -9.237 5.271 1.00 94.62 88 TYR A CA 1
ATOM 703 C C . TYR A 1 88 ? -9.062 -8.946 6.731 1.00 94.62 88 TYR A C 1
ATOM 705 O O . TYR A 1 88 ? -8.487 -8.043 7.335 1.00 94.62 88 TYR A O 1
ATOM 713 N N . GLU A 1 89 ? -9.936 -9.762 7.307 1.00 93.19 89 GLU A N 1
ATOM 714 C CA . GLU A 1 89 ? -10.057 -9.888 8.758 1.00 93.19 89 GLU A CA 1
ATOM 715 C C . GLU A 1 89 ? -8.993 -10.879 9.266 1.00 93.19 89 GLU A C 1
ATOM 717 O O . GLU A 1 89 ? -8.812 -11.958 8.695 1.00 93.19 89 GLU A O 1
ATOM 722 N N . ILE A 1 90 ? -8.265 -10.517 10.323 1.00 91.19 90 ILE A N 1
ATOM 723 C CA . ILE A 1 90 ? -7.146 -11.294 10.865 1.00 91.19 90 ILE A CA 1
ATOM 724 C C . ILE A 1 90 ? -7.627 -12.689 11.276 1.00 91.19 90 ILE A C 1
ATOM 726 O O . ILE A 1 90 ? -8.596 -12.853 12.015 1.00 91.19 90 ILE A O 1
ATOM 730 N N . GLY A 1 91 ? -6.910 -13.717 10.819 1.00 86.56 91 GLY A N 1
ATOM 731 C CA . GLY A 1 91 ? -7.253 -15.117 11.086 1.00 86.56 91 GLY A CA 1
ATOM 732 C C . GLY A 1 91 ? -8.357 -15.676 10.185 1.00 86.56 91 GLY A C 1
ATOM 733 O O . GLY A 1 91 ? -8.684 -16.858 10.299 1.00 86.56 91 GLY A O 1
ATOM 734 N N . GLN A 1 92 ? -8.895 -14.875 9.261 1.00 85.56 92 GLN A N 1
ATOM 735 C CA . GLN A 1 92 ? -9.822 -15.328 8.231 1.00 85.56 92 GLN A CA 1
ATOM 736 C C . GLN A 1 92 ? -9.182 -15.279 6.841 1.00 85.56 92 GLN A C 1
ATOM 738 O O . GLN A 1 92 ? -8.325 -14.457 6.542 1.00 85.56 92 GLN A O 1
ATOM 743 N N . THR A 1 93 ? -9.648 -16.146 5.942 1.00 79.88 93 THR A N 1
ATOM 744 C CA . THR A 1 93 ? -9.240 -16.142 4.525 1.00 79.88 93 THR A CA 1
ATOM 745 C C . THR A 1 93 ? -10.175 -15.311 3.644 1.00 79.88 93 THR A C 1
ATOM 747 O O . THR A 1 93 ? -10.055 -15.320 2.419 1.00 79.88 93 THR A O 1
ATOM 750 N N . ARG A 1 94 ? -11.172 -14.648 4.241 1.00 87.06 94 ARG A N 1
ATOM 751 C CA . ARG A 1 94 ? -12.197 -13.906 3.511 1.00 87.06 94 ARG A CA 1
ATOM 752 C C . ARG A 1 94 ? -11.677 -12.523 3.133 1.00 87.06 94 ARG A C 1
ATOM 754 O O . ARG A 1 94 ? -11.302 -11.737 3.994 1.00 87.06 94 ARG A O 1
ATOM 761 N N . VAL A 1 95 ? -11.741 -12.217 1.840 1.00 92.25 95 VAL A N 1
ATOM 762 C CA . VAL A 1 95 ? -11.506 -10.866 1.323 1.00 92.25 95 VAL A CA 1
ATOM 763 C C . VAL A 1 95 ? -12.694 -9.976 1.683 1.00 92.25 95 VAL A C 1
ATOM 765 O O . VAL A 1 95 ? -13.838 -10.306 1.359 1.00 92.25 95 VAL A O 1
ATOM 768 N N . ILE A 1 96 ? -12.411 -8.851 2.336 1.00 93.88 96 ILE A N 1
ATOM 769 C CA . ILE A 1 96 ? -13.403 -7.839 2.713 1.00 93.88 96 ILE A CA 1
ATOM 770 C C . ILE A 1 96 ? -13.537 -6.796 1.607 1.00 93.88 96 ILE A C 1
ATOM 772 O O . ILE A 1 96 ? -14.638 -6.528 1.131 1.00 93.88 96 ILE A O 1
ATOM 776 N N . ALA A 1 97 ? -12.409 -6.239 1.169 1.00 94.44 97 ALA A N 1
ATOM 777 C CA . ALA A 1 97 ? -12.356 -5.208 0.143 1.00 94.44 97 ALA A CA 1
ATOM 778 C C . ALA A 1 97 ? -11.043 -5.290 -0.639 1.00 94.44 97 ALA A C 1
ATOM 780 O O . ALA A 1 97 ? -10.044 -5.821 -0.151 1.00 94.44 97 ALA A O 1
ATOM 781 N N . THR A 1 98 ? -11.038 -4.745 -1.855 1.00 95.50 98 THR A N 1
ATOM 782 C CA . THR A 1 98 ? -9.810 -4.583 -2.640 1.00 95.50 98 THR A CA 1
ATOM 783 C C . THR A 1 98 ? -9.798 -3.251 -3.355 1.00 95.50 98 THR A C 1
ATOM 785 O O . THR A 1 98 ? -10.833 -2.841 -3.874 1.00 95.50 98 THR A O 1
ATOM 788 N N . THR A 1 99 ? -8.621 -2.654 -3.486 1.00 96.06 99 THR A N 1
ATOM 789 C CA . THR A 1 99 ? -8.390 -1.506 -4.365 1.00 96.06 99 THR A CA 1
ATOM 790 C C . THR A 1 99 ? -7.141 -1.734 -5.214 1.00 96.06 99 THR A C 1
ATOM 792 O O . THR A 1 99 ? -6.307 -2.579 -4.883 1.00 96.06 99 THR A O 1
ATOM 795 N N . MET A 1 100 ? -7.040 -1.032 -6.338 1.00 96.69 100 MET A N 1
ATOM 796 C CA . MET A 1 100 ? -5.923 -1.127 -7.274 1.00 96.69 100 MET A CA 1
ATOM 797 C C . MET A 1 100 ? -5.253 0.236 -7.380 1.00 96.69 100 MET A C 1
ATOM 799 O O . MET A 1 100 ? -5.943 1.242 -7.535 1.00 96.69 100 MET A O 1
ATOM 803 N N . THR A 1 101 ? -3.925 0.269 -7.327 1.00 95.94 101 THR A N 1
ATOM 804 C CA . THR A 1 101 ? -3.178 1.504 -7.563 1.00 95.94 101 THR A CA 1
ATOM 805 C C . THR A 1 101 ? -3.264 1.936 -9.024 1.00 95.94 101 THR A C 1
ATOM 807 O O . THR A 1 101 ? -3.554 1.143 -9.934 1.00 95.94 101 THR A O 1
ATOM 810 N N . ASP A 1 102 ? -2.917 3.196 -9.251 1.00 95.12 102 ASP A N 1
ATOM 811 C CA . ASP A 1 102 ? -2.473 3.655 -10.559 1.00 95.12 102 ASP A CA 1
ATOM 812 C C . ASP A 1 102 ? -1.237 2.862 -11.024 1.00 95.12 102 ASP A C 1
ATOM 814 O O . ASP A 1 102 ? -0.522 2.277 -10.194 1.00 95.12 102 ASP A O 1
ATOM 818 N N . PRO A 1 103 ? -1.009 2.774 -12.347 1.00 95.44 103 PRO A N 1
ATOM 819 C CA . PRO A 1 103 ? 0.175 2.123 -12.878 1.00 95.44 103 PRO A CA 1
ATOM 820 C C . PRO A 1 103 ? 1.432 2.922 -12.518 1.00 95.44 103 PRO A C 1
ATOM 822 O O . PRO A 1 103 ? 1.410 4.152 -12.515 1.00 95.44 103 PRO A O 1
ATOM 825 N N . PHE A 1 104 ? 2.525 2.219 -12.237 1.00 92.00 104 PHE A N 1
ATOM 826 C CA . PHE A 1 104 ? 3.827 2.813 -11.945 1.00 92.00 104 PHE A CA 1
ATOM 827 C C . PHE A 1 104 ? 4.951 2.032 -12.625 1.00 92.00 104 PHE A C 1
ATOM 829 O O . PHE A 1 104 ? 4.832 0.828 -12.872 1.00 92.00 104 PHE A O 1
ATOM 836 N N . ASP A 1 105 ? 6.044 2.736 -12.899 1.00 91.50 105 ASP A N 1
ATOM 837 C CA . ASP A 1 105 ? 7.195 2.198 -13.612 1.00 91.50 105 ASP A CA 1
ATOM 838 C C . ASP A 1 105 ? 8.251 1.668 -12.638 1.00 91.50 105 ASP A C 1
ATOM 840 O O . ASP A 1 105 ? 8.626 2.328 -11.666 1.00 91.50 105 ASP A O 1
ATOM 844 N N . ILE A 1 106 ? 8.763 0.479 -12.939 1.00 89.81 106 ILE A N 1
ATOM 845 C CA . ILE A 1 106 ? 10.019 -0.051 -12.417 1.00 89.81 106 ILE A CA 1
ATOM 846 C C . ILE A 1 106 ? 11.012 -0.011 -13.569 1.00 89.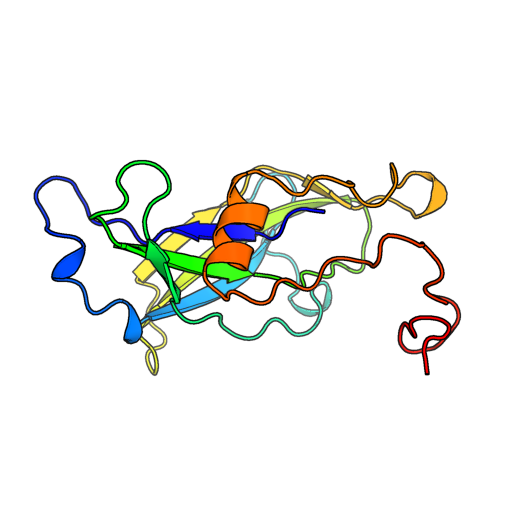81 106 ILE A C 1
ATOM 848 O O . ILE A 1 106 ? 10.787 -0.622 -14.614 1.00 89.81 106 ILE A O 1
ATOM 852 N N . VAL A 1 107 ? 12.087 0.743 -13.388 1.00 88.12 107 VAL A N 1
ATOM 853 C CA . VAL A 1 107 ? 13.059 1.051 -14.441 1.00 88.12 107 VAL A CA 1
ATOM 854 C C . VAL A 1 107 ? 14.431 0.504 -14.083 1.00 88.12 107 VAL A C 1
ATOM 856 O O . VAL A 1 107 ? 14.721 0.247 -12.911 1.00 88.12 107 VAL A O 1
ATOM 859 N N . GLU A 1 108 ? 15.286 0.347 -15.091 1.00 86.00 108 GLU A N 1
ATOM 860 C CA . GLU A 1 108 ? 16.682 -0.005 -14.855 1.00 86.00 108 GLU A CA 1
ATOM 861 C C . GLU A 1 108 ? 17.391 1.098 -14.059 1.00 86.00 108 GLU A C 1
ATOM 863 O O . GLU A 1 108 ? 17.020 2.271 -14.109 1.00 86.00 108 GLU A O 1
ATOM 868 N N . TYR A 1 109 ? 18.464 0.744 -13.345 1.00 80.75 109 TYR A N 1
ATOM 869 C CA . TYR A 1 109 ? 19.192 1.697 -12.501 1.00 80.75 109 TYR A CA 1
ATOM 870 C C . TYR A 1 109 ? 19.665 2.943 -13.268 1.00 80.75 109 TYR A C 1
ATOM 872 O O . TYR A 1 109 ? 19.565 4.054 -12.757 1.00 80.75 109 TYR A O 1
ATOM 880 N N . GLY A 1 110 ? 20.140 2.773 -14.508 1.00 82.25 110 GLY A N 1
ATOM 881 C CA . GLY A 1 110 ? 20.600 3.888 -15.345 1.00 82.25 110 GLY A CA 1
ATOM 882 C C . GLY A 1 110 ? 19.488 4.853 -15.773 1.00 82.25 110 GLY A C 1
ATOM 883 O O . GLY A 1 110 ? 19.774 5.992 -16.134 1.00 82.25 110 GLY A O 1
ATOM 884 N N . GLU A 1 111 ? 18.234 4.409 -15.709 1.00 83.12 111 GLU A N 1
ATOM 885 C CA . GLU A 1 111 ? 17.036 5.187 -16.034 1.00 83.12 111 GLU A CA 1
ATOM 886 C C . GLU A 1 111 ? 16.313 5.680 -14.775 1.00 83.12 111 GLU A C 1
ATOM 888 O O . GLU A 1 111 ? 15.377 6.478 -14.859 1.00 83.12 111 GLU A O 1
ATOM 893 N N . PHE A 1 112 ? 16.747 5.224 -13.596 1.00 80.69 112 PHE A N 1
ATOM 894 C CA . PHE A 1 112 ? 16.148 5.612 -12.335 1.00 80.69 112 PHE A CA 1
ATOM 895 C C . PHE A 1 112 ? 16.361 7.113 -12.113 1.00 80.69 112 PHE A C 1
ATOM 897 O O . PHE A 1 112 ? 17.506 7.566 -12.035 1.00 80.69 112 PHE A O 1
ATOM 904 N N . PRO A 1 113 ? 15.291 7.913 -11.945 1.00 73.31 113 PRO A N 1
ATOM 905 C CA . PRO A 1 113 ? 15.391 9.372 -11.832 1.00 73.31 113 PRO A CA 1
ATOM 906 C C . PRO A 1 113 ? 16.014 9.850 -10.502 1.00 73.31 113 PRO A C 1
ATOM 908 O O . PRO A 1 113 ? 15.906 11.024 -10.148 1.00 73.31 113 PRO A O 1
ATOM 911 N N . GLY A 1 114 ? 16.657 8.948 -9.755 1.00 66.81 114 GLY A N 1
ATOM 912 C CA . GLY A 1 114 ? 17.079 9.128 -8.376 1.00 66.81 114 GLY A CA 1
ATOM 913 C C . GLY A 1 114 ? 15.943 8.839 -7.400 1.00 66.81 114 GLY A C 1
ATOM 914 O O . GLY A 1 114 ? 14.755 8.972 -7.713 1.00 66.81 114 GLY A O 1
ATOM 915 N N . GLY A 1 115 ? 16.309 8.435 -6.181 1.00 62.06 115 GLY A N 1
ATOM 916 C CA . GLY A 1 115 ? 15.344 8.261 -5.110 1.00 62.06 115 GLY A CA 1
ATOM 917 C C . GLY A 1 115 ? 14.653 9.596 -4.907 1.00 62.06 115 GLY A C 1
ATOM 918 O O . GLY A 1 115 ? 15.287 10.550 -4.470 1.00 62.06 115 GLY A O 1
ATOM 919 N N . ALA A 1 116 ? 13.371 9.679 -5.266 1.00 55.22 116 ALA A N 1
ATOM 920 C CA . ALA A 1 116 ? 12.558 10.854 -5.006 1.00 55.22 116 ALA A CA 1
ATOM 921 C C . ALA A 1 116 ? 12.839 11.341 -3.574 1.00 55.22 116 ALA A C 1
ATOM 923 O O . ALA A 1 116 ? 12.393 10.688 -2.624 1.00 55.22 116 ALA A O 1
ATOM 924 N N . ARG A 1 117 ? 13.563 12.468 -3.430 1.00 52.97 117 ARG A N 1
ATOM 925 C CA . ARG A 1 117 ? 13.733 13.252 -2.188 1.00 52.97 117 ARG A CA 1
ATOM 926 C C . ARG A 1 117 ? 12.401 13.905 -1.817 1.00 52.97 117 ARG A C 1
ATOM 928 O O . ARG A 1 117 ? 12.299 15.100 -1.570 1.00 52.97 117 ARG A O 1
ATOM 935 N N . ILE A 1 118 ? 11.336 13.123 -1.887 1.00 58.66 118 ILE A N 1
ATOM 936 C CA . ILE A 1 118 ? 9.966 13.570 -1.781 1.00 58.66 118 ILE A CA 1
ATOM 937 C C . ILE A 1 118 ? 9.479 12.989 -0.469 1.00 58.66 118 ILE A C 1
ATOM 939 O O . ILE A 1 118 ? 8.765 11.990 -0.414 1.00 58.66 118 ILE A O 1
ATOM 943 N N . TRP A 1 119 ? 9.911 13.635 0.610 1.00 70.31 119 TRP A N 1
ATOM 944 C CA . TRP A 1 119 ? 9.129 13.644 1.832 1.00 70.31 119 TRP A CA 1
ATOM 945 C C . TRP A 1 119 ? 7.805 14.314 1.483 1.00 70.31 119 TRP A C 1
ATOM 947 O O . TRP A 1 119 ? 7.691 15.539 1.527 1.00 70.31 119 TRP A O 1
ATOM 957 N N . THR A 1 120 ? 6.831 13.517 1.045 1.00 83.62 120 THR A N 1
ATOM 958 C CA . THR A 1 120 ? 5.486 14.035 0.800 1.00 83.62 120 THR A CA 1
ATOM 959 C C . THR A 1 120 ? 4.944 14.610 2.111 1.00 83.62 120 THR A C 1
ATOM 961 O O . THR A 1 120 ? 5.358 14.150 3.184 1.00 83.62 120 THR A O 1
ATOM 964 N N . PRO A 1 121 ? 4.008 15.572 2.067 1.00 88.56 121 PRO A N 1
ATOM 965 C CA . PRO A 1 121 ? 3.348 16.052 3.279 1.00 88.56 121 PRO A CA 1
ATOM 966 C C . PRO A 1 121 ? 2.813 14.903 4.150 1.00 88.56 121 PRO A C 1
ATOM 968 O O . PRO A 1 121 ? 2.995 14.919 5.364 1.00 88.56 121 PRO A O 1
ATOM 971 N N . LEU A 1 122 ? 2.271 13.850 3.523 1.00 88.50 122 LEU A N 1
ATOM 972 C CA . LEU A 1 122 ? 1.819 12.645 4.219 1.00 88.50 122 LEU A CA 1
ATOM 973 C C . LEU A 1 122 ? 2.971 11.887 4.891 1.00 88.50 122 LEU A C 1
ATOM 975 O O . LEU A 1 122 ? 2.873 11.535 6.060 1.00 88.50 122 LEU A O 1
ATOM 979 N N . SER A 1 123 ? 4.091 11.663 4.202 1.00 86.81 123 SER A N 1
ATOM 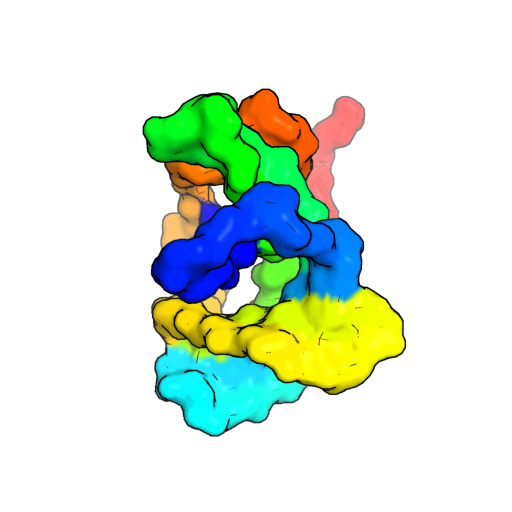980 C CA . SER A 1 123 ? 5.251 10.976 4.790 1.00 86.81 123 SER A CA 1
ATOM 981 C C . SER A 1 123 ? 5.829 11.736 5.992 1.00 86.81 123 SER A C 1
ATOM 983 O O . SER A 1 123 ? 6.244 11.121 6.974 1.00 86.81 123 SER A O 1
ATOM 985 N N . GLN A 1 124 ? 5.847 13.071 5.936 1.00 88.19 124 GLN A N 1
ATOM 986 C CA . GLN A 1 124 ? 6.278 13.911 7.058 1.00 88.19 124 GLN A CA 1
ATOM 987 C C . GLN A 1 124 ? 5.310 13.813 8.238 1.00 88.19 124 GLN A C 1
ATOM 989 O O . GLN A 1 124 ? 5.750 13.653 9.375 1.00 88.19 124 GLN A O 1
ATOM 994 N N . HIS A 1 125 ? 4.007 13.858 7.956 1.00 90.50 125 HIS A N 1
ATOM 995 C CA . HIS A 1 125 ? 2.947 13.718 8.950 1.00 90.50 125 HIS A CA 1
ATOM 996 C C . HIS A 1 125 ? 3.019 12.372 9.678 1.00 90.50 125 HIS A C 1
ATOM 998 O O . HIS A 1 125 ? 3.107 12.328 10.902 1.00 90.50 125 HIS A O 1
ATOM 1004 N N . LEU A 1 126 ? 3.102 11.271 8.928 1.00 90.62 126 LEU A N 1
ATOM 1005 C CA . LEU A 1 126 ? 3.260 9.922 9.480 1.00 90.62 126 LEU A CA 1
ATOM 1006 C C . LEU A 1 126 ? 4.466 9.838 10.429 1.00 90.62 126 LEU A C 1
ATOM 1008 O O . LEU A 1 126 ? 4.346 9.347 11.552 1.00 90.62 126 LEU A O 1
ATOM 1012 N N . ARG A 1 127 ? 5.615 10.389 10.020 1.00 88.31 127 ARG A N 1
ATOM 1013 C CA . ARG A 1 127 ? 6.827 10.414 10.847 1.00 88.31 127 ARG A CA 1
ATOM 1014 C C . ARG A 1 127 ? 6.660 11.258 12.111 1.00 88.31 127 ARG A C 1
ATOM 1016 O O . ARG A 1 127 ? 7.117 10.844 13.176 1.00 88.31 127 ARG A O 1
ATOM 1023 N N . ALA A 1 128 ? 6.019 12.422 12.010 1.00 89.75 128 ALA A N 1
ATOM 1024 C CA . ALA A 1 128 ? 5.736 13.283 13.161 1.00 89.75 128 ALA A CA 1
ATOM 1025 C C . ALA A 1 128 ? 4.867 12.574 14.214 1.00 89.75 128 ALA A C 1
ATOM 1027 O O . ALA A 1 128 ? 4.999 12.847 15.406 1.00 89.75 128 ALA A O 1
ATOM 1028 N N . HIS A 1 129 ? 4.046 11.616 13.781 1.00 91.25 129 HIS A N 1
ATOM 1029 C CA . HIS A 1 129 ? 3.198 10.789 14.637 1.00 91.25 129 HIS A CA 1
ATOM 1030 C C . HIS A 1 129 ? 3.790 9.407 14.960 1.00 91.25 129 HIS A C 1
ATOM 1032 O O . HIS A 1 129 ? 3.075 8.509 15.397 1.00 91.25 129 HIS A O 1
ATOM 1038 N N . GLY A 1 130 ? 5.107 9.240 14.808 1.00 87.38 130 GLY A N 1
ATOM 1039 C CA . GLY A 1 130 ? 5.829 8.058 15.282 1.00 87.38 130 GLY A CA 1
ATOM 1040 C C . GLY A 1 130 ? 5.783 6.851 14.346 1.00 87.38 130 GLY A C 1
ATOM 1041 O O . GLY A 1 130 ? 6.301 5.795 14.711 1.00 87.38 130 GLY A O 1
ATOM 1042 N N . ILE A 1 131 ? 5.228 6.990 13.138 1.00 87.44 131 ILE A N 1
ATOM 1043 C CA . ILE A 1 131 ? 5.339 5.948 12.118 1.00 87.44 131 ILE A CA 1
ATOM 1044 C C . ILE A 1 131 ? 6.771 5.952 11.588 1.00 87.44 131 ILE A C 1
ATOM 1046 O O . ILE A 1 131 ? 7.233 6.916 10.971 1.00 87.44 131 ILE A O 1
ATOM 1050 N N . VAL A 1 132 ? 7.489 4.861 11.845 1.00 81.69 132 VAL A N 1
ATOM 1051 C CA . VAL A 1 132 ? 8.814 4.631 11.266 1.00 81.69 132 VAL A CA 1
ATOM 1052 C C . VAL A 1 132 ? 8.622 4.435 9.770 1.00 81.69 132 VAL A C 1
ATOM 1054 O O . VAL A 1 132 ? 7.828 3.588 9.386 1.00 81.69 132 VAL A O 1
ATOM 1057 N N . LEU A 1 133 ? 9.308 5.226 8.947 1.00 78.69 133 LEU A N 1
ATOM 1058 C CA . LEU A 1 133 ? 9.333 5.076 7.495 1.00 78.69 133 LEU A CA 1
ATOM 1059 C C . LEU A 1 133 ? 10.776 4.823 7.066 1.00 78.69 133 LEU A C 1
ATOM 1061 O O . LEU A 1 133 ? 11.631 5.697 7.237 1.00 78.69 133 LEU A O 1
ATOM 1065 N N . HIS A 1 134 ? 11.040 3.643 6.511 1.00 71.44 134 HIS A N 1
ATOM 1066 C CA . HIS A 1 134 ? 12.324 3.325 5.892 1.00 71.44 134 HIS A CA 1
ATOM 1067 C C . HIS A 1 134 ? 12.428 4.042 4.544 1.00 71.44 134 HIS A C 1
ATOM 1069 O O . HIS A 1 134 ? 11.870 3.616 3.537 1.00 71.44 134 HIS A O 1
ATOM 1075 N N . LEU A 1 135 ? 13.115 5.181 4.540 1.00 63.28 135 LEU A N 1
ATOM 1076 C CA . LEU A 1 135 ? 13.460 5.918 3.330 1.00 63.28 135 LEU A CA 1
ATOM 1077 C C . LEU A 1 135 ? 14.978 5.858 3.149 1.00 63.28 135 LEU A C 1
ATOM 1079 O O . LEU A 1 135 ? 15.696 5.902 4.154 1.00 63.28 135 LEU A O 1
ATOM 1083 N N . PRO A 1 136 ? 15.478 5.731 1.904 1.00 55.66 136 PRO A N 1
ATOM 1084 C CA . PRO A 1 136 ? 16.912 5.700 1.668 1.00 55.66 136 PRO A CA 1
ATOM 1085 C C . PRO A 1 136 ? 17.561 6.965 2.260 1.00 55.66 136 PRO A C 1
ATOM 1087 O O . PRO A 1 136 ? 16.961 8.043 2.189 1.00 55.66 136 PRO A O 1
ATOM 1090 N N . PRO A 1 137 ? 18.740 6.834 2.898 1.00 51.22 137 PRO A N 1
ATOM 1091 C CA . PRO A 1 137 ? 19.435 7.960 3.512 1.00 51.22 137 PRO A CA 1
ATOM 1092 C C . PRO A 1 137 ? 19.758 9.047 2.477 1.00 51.22 137 PRO A C 1
ATOM 1094 O O . PRO A 1 137 ? 19.899 8.765 1.292 1.00 51.22 137 PRO A O 1
ATOM 1097 N N . ASP A 1 138 ? 19.936 10.292 2.932 1.00 47.78 138 ASP A N 1
ATOM 1098 C CA . ASP A 1 138 ? 20.201 11.460 2.067 1.00 47.78 138 ASP A CA 1
ATOM 1099 C C . ASP A 1 138 ? 21.484 11.343 1.205 1.00 47.78 138 ASP A C 1
ATOM 1101 O O . ASP A 1 138 ? 21.678 12.143 0.280 1.00 47.78 138 ASP A O 1
ATOM 1105 N N . ASN A 1 139 ? 22.338 10.354 1.506 1.00 45.59 139 ASN A N 1
ATOM 1106 C CA . ASN A 1 139 ? 23.539 9.971 0.770 1.00 45.59 139 ASN A CA 1
ATOM 1107 C C . ASN A 1 139 ? 23.351 8.573 0.156 1.00 45.59 139 ASN A C 1
ATOM 1109 O O . ASN A 1 139 ? 23.345 7.569 0.871 1.00 45.59 139 ASN A O 1
ATOM 1113 N N . ASP A 1 140 ? 23.255 8.521 -1.172 1.00 46.31 140 ASP A N 1
ATOM 1114 C CA . ASP A 1 140 ? 23.179 7.311 -2.001 1.00 46.31 140 ASP A CA 1
ATOM 1115 C C . ASP A 1 140 ? 24.503 6.517 -2.005 1.00 46.31 140 ASP A C 1
ATOM 1117 O O . ASP A 1 140 ? 25.159 6.350 -3.030 1.00 46.31 140 ASP A O 1
ATOM 1121 N N . SER A 1 141 ? 24.928 6.010 -0.851 1.00 42.72 141 SER A N 1
ATOM 1122 C CA . SER A 1 141 ? 26.026 5.043 -0.749 1.00 42.72 141 SER A CA 1
ATOM 1123 C C . SER A 1 141 ? 25.513 3.703 -0.230 1.00 42.72 141 SER A C 1
ATOM 1125 O O . SER A 1 141 ? 26.023 3.168 0.751 1.00 42.72 141 SER A O 1
ATOM 1127 N N . ILE A 1 142 ? 24.472 3.163 -0.863 1.00 47.50 142 ILE A N 1
ATOM 1128 C CA . ILE A 1 142 ? 24.100 1.756 -0.679 1.00 47.50 142 ILE A CA 1
ATOM 1129 C C . ILE A 1 142 ? 24.935 0.942 -1.669 1.00 47.50 142 ILE A C 1
ATOM 1131 O O . ILE A 1 142 ? 24.921 1.228 -2.867 1.00 47.50 142 ILE A O 1
ATOM 1135 N N . ASN A 1 143 ? 25.702 -0.027 -1.165 1.00 44.19 143 ASN A N 1
ATOM 1136 C CA . ASN A 1 143 ? 26.460 -0.939 -2.012 1.00 44.19 143 ASN A CA 1
ATOM 1137 C C . ASN A 1 143 ? 25.528 -2.063 -2.475 1.00 44.19 143 ASN A C 1
ATOM 1139 O O . ASN A 1 143 ? 25.182 -2.951 -1.698 1.00 44.19 143 ASN A O 1
ATOM 1143 N N . TRP A 1 144 ? 25.078 -1.988 -3.724 1.00 50.56 144 TRP A N 1
ATOM 1144 C CA . TRP A 1 144 ? 24.148 -2.959 -4.310 1.00 50.56 144 TRP A CA 1
ATOM 1145 C C . TRP A 1 144 ? 24.855 -4.169 -4.944 1.00 50.56 144 TRP A C 1
ATOM 1147 O O . TRP A 1 144 ? 24.177 -5.075 -5.421 1.00 50.56 144 TRP A O 1
ATOM 1157 N N . ASP A 1 145 ? 26.195 -4.200 -4.922 1.00 48.41 145 ASP A N 1
ATOM 1158 C CA . ASP A 1 145 ? 27.015 -5.308 -5.440 1.00 48.41 145 ASP A CA 1
ATOM 1159 C C . ASP A 1 145 ? 27.132 -6.492 -4.454 1.00 48.41 145 ASP A C 1
ATOM 1161 O O . ASP A 1 145 ? 27.721 -7.524 -4.780 1.00 48.41 145 ASP A O 1
ATOM 1165 N N . GLU A 1 146 ? 26.579 -6.368 -3.243 1.00 42.91 146 GLU A N 1
ATOM 1166 C CA . GLU A 1 146 ? 26.513 -7.450 -2.258 1.00 42.91 146 GLU A CA 1
ATOM 1167 C C . GLU A 1 146 ? 25.180 -8.214 -2.352 1.00 42.91 146 GLU A C 1
ATOM 1169 O O . GLU A 1 146 ? 24.138 -7.658 -2.690 1.00 42.91 146 GLU A O 1
ATOM 1174 N N . GLU A 1 147 ? 25.200 -9.509 -2.015 1.00 40.59 147 GLU A N 1
ATOM 1175 C CA . GLU A 1 147 ? 24.041 -10.427 -2.061 1.00 40.59 147 GLU A CA 1
ATOM 1176 C C . GLU A 1 147 ? 22.823 -9.926 -1.244 1.00 40.59 147 GLU A C 1
ATOM 1178 O O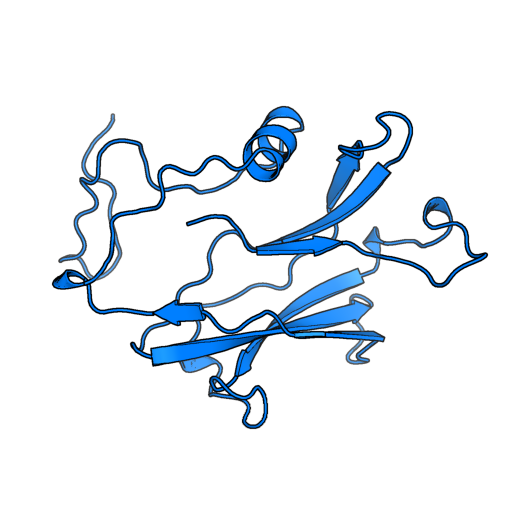 . GLU A 1 147 ? 21.690 -10.358 -1.468 1.00 40.59 147 GLU A O 1
ATOM 1183 N N . TYR A 1 148 ? 23.054 -8.964 -0.343 1.00 39.66 148 TYR A N 1
ATOM 1184 C CA . TYR A 1 148 ? 22.058 -8.147 0.346 1.00 39.66 148 TYR A CA 1
ATOM 1185 C C . TYR A 1 148 ? 22.533 -6.685 0.363 1.00 39.66 148 TYR A C 1
ATOM 1187 O O . TYR A 1 148 ? 23.706 -6.453 0.648 1.00 39.66 148 TYR A O 1
ATOM 1195 N N . PRO A 1 149 ? 21.657 -5.692 0.125 1.00 42.75 149 PRO A N 1
ATOM 1196 C CA . PRO A 1 149 ? 22.061 -4.291 0.147 1.00 42.75 149 PRO A CA 1
ATOM 1197 C C . PRO A 1 149 ? 22.530 -3.866 1.538 1.00 42.75 149 PRO A C 1
ATOM 1199 O O . PRO A 1 149 ? 21.761 -3.894 2.502 1.00 42.75 149 PRO A O 1
ATOM 1202 N N . THR A 1 150 ? 23.787 -3.439 1.636 1.00 44.16 150 THR A N 1
ATOM 1203 C CA . THR A 1 150 ? 24.364 -2.851 2.846 1.00 44.16 150 THR A CA 1
ATOM 1204 C C . THR A 1 150 ? 24.477 -1.333 2.682 1.00 44.16 150 THR A C 1
ATOM 1206 O O . THR A 1 150 ? 24.932 -0.806 1.664 1.00 44.16 150 THR A O 1
ATOM 1209 N N . THR A 1 151 ? 24.023 -0.581 3.688 1.00 41.62 151 THR A N 1
ATOM 1210 C CA . THR A 1 151 ? 24.317 0.854 3.791 1.00 41.62 151 THR A CA 1
ATOM 1211 C C . THR A 1 151 ? 25.792 1.014 4.130 1.00 41.62 151 THR A C 1
ATOM 1213 O O . THR A 1 151 ? 26.215 0.593 5.211 1.00 41.62 151 THR A O 1
ATOM 1216 N N . ASN A 1 152 ? 26.579 1.629 3.244 1.00 38.38 152 ASN A N 1
ATOM 1217 C CA . ASN A 1 152 ? 27.969 1.932 3.556 1.00 38.38 152 ASN A CA 1
ATOM 1218 C C . ASN A 1 152 ? 28.027 2.961 4.693 1.00 38.38 152 ASN A C 1
ATOM 1220 O O . ASN A 1 152 ? 27.774 4.143 4.483 1.00 38.38 152 ASN A O 1
ATOM 1224 N N . GLY A 1 153 ? 28.392 2.474 5.880 1.00 40.56 153 GLY A N 1
ATOM 1225 C CA . GLY A 1 153 ? 29.104 3.195 6.932 1.00 40.56 153 GLY A CA 1
ATOM 1226 C C . GLY A 1 153 ? 28.385 4.355 7.615 1.00 40.56 153 GLY A C 1
ATOM 1227 O O . GLY A 1 153 ? 28.543 5.492 7.190 1.00 40.56 153 GLY A O 1
ATOM 1228 N N . ILE A 1 154 ? 27.791 4.091 8.784 1.00 30.05 154 ILE A N 1
ATOM 1229 C CA . ILE A 1 154 ? 27.922 4.958 9.968 1.00 30.05 154 ILE A CA 1
ATOM 1230 C C . ILE A 1 154 ? 28.043 4.041 11.202 1.00 30.05 154 ILE A C 1
ATOM 1232 O O . ILE A 1 154 ? 27.218 3.146 11.382 1.00 30.05 154 ILE A O 1
ATOM 1236 N N . LEU A 1 155 ? 29.119 4.237 11.976 1.00 33.75 155 LEU A N 1
ATOM 1237 C CA . LEU A 1 155 ? 29.351 3.684 13.321 1.00 33.75 155 LEU A CA 1
ATOM 1238 C C . LEU A 1 155 ? 28.371 4.270 14.344 1.00 33.75 155 LEU A C 1
ATOM 1240 O O . LEU A 1 155 ? 28.126 5.494 14.263 1.00 33.75 155 LEU A O 1
#

Radius of gyration: 17.24 Å; chains: 1; bounding box: 53×34×33 Å

Foldseek 3Di:
DDWDKDWDDDPPPDDPVPDPQQQKWKDKWKDALVNPDTDDCVQWDDDDTFGWDWAQDPVHNVDIITMGTGADTGGNDWDKIKMKIFMDGPPDPDTDDIDIDHIDTDDDPVPPPPQPPPCDPVVVRCVVRPNDHDGPDPDPQFDPVDPDTDRPDDD